Protein AF-A0A2N3GXB0-F1 (afdb_monomer_lite)

Structure (mmCIF, N/CA/C/O backbone):
data_AF-A0A2N3GXB0-F1
#
_entry.id   AF-A0A2N3GXB0-F1
#
loop_
_atom_site.group_PDB
_atom_site.id
_atom_site.type_symbol
_atom_site.label_atom_id
_atom_site.label_alt_id
_atom_site.label_comp_id
_atom_site.label_asym_id
_atom_site.label_entity_id
_atom_site.label_seq_id
_atom_site.pdbx_PDB_ins_code
_atom_site.Cartn_x
_atom_site.Cartn_y
_atom_site.Cartn_z
_atom_site.occupancy
_atom_site.B_iso_or_equiv
_atom_site.auth_seq_id
_atom_site.auth_comp_id
_atom_site.auth_asym_id
_atom_site.auth_atom_id
_atom_site.pdbx_PDB_model_num
ATOM 1 N N . MET A 1 1 ? -29.985 -4.006 12.758 1.00 35.41 1 MET A N 1
ATOM 2 C CA . MET A 1 1 ? -28.846 -4.613 12.040 1.00 35.41 1 MET A CA 1
ATOM 3 C C . MET A 1 1 ? -27.959 -3.474 11.574 1.00 35.41 1 MET A C 1
ATOM 5 O O . MET A 1 1 ? -28.320 -2.784 10.634 1.00 35.41 1 MET A O 1
ATOM 9 N N . THR A 1 2 ? -26.891 -3.198 12.318 1.00 37.81 2 THR A N 1
ATOM 10 C CA . THR A 1 2 ? -25.927 -2.120 12.062 1.00 37.81 2 THR A CA 1
ATOM 11 C C . THR A 1 2 ? -24.949 -2.574 10.985 1.00 37.81 2 THR A C 1
ATOM 13 O O . THR A 1 2 ? -23.961 -3.246 11.264 1.00 37.81 2 THR A O 1
ATOM 16 N N . VAL A 1 3 ? -25.275 -2.261 9.737 1.00 47.03 3 VAL A N 1
ATOM 17 C CA . VAL A 1 3 ? -24.304 -2.241 8.642 1.00 47.03 3 VAL A CA 1
ATOM 18 C C . VAL A 1 3 ? -23.806 -0.794 8.572 1.00 47.03 3 VAL A C 1
ATOM 20 O O . VAL A 1 3 ? -24.642 0.105 8.593 1.00 47.03 3 VAL A O 1
ATOM 23 N N . SER A 1 4 ? -22.486 -0.587 8.509 1.00 44.19 4 SER A N 1
ATOM 24 C CA . SER A 1 4 ? -21.824 0.685 8.132 1.00 44.19 4 SER A CA 1
ATOM 25 C C . SER A 1 4 ? -21.255 1.633 9.206 1.00 44.19 4 SER A C 1
ATOM 27 O O . SER A 1 4 ? -21.230 2.831 8.958 1.00 44.19 4 SER A O 1
ATOM 29 N N . ASP A 1 5 ? -20.690 1.146 10.318 1.00 48.28 5 ASP A N 1
ATOM 30 C CA . ASP A 1 5 ? -19.794 1.989 11.157 1.00 48.28 5 ASP A CA 1
ATOM 31 C C . ASP A 1 5 ? -18.310 1.552 11.148 1.00 48.28 5 ASP A C 1
ATOM 33 O O . ASP A 1 5 ? -17.433 2.333 11.492 1.00 48.28 5 ASP A O 1
ATOM 37 N N . GLN A 1 6 ? -17.987 0.334 10.689 1.00 52.84 6 GLN A N 1
ATOM 38 C CA . GLN A 1 6 ? -16.614 -0.223 10.733 1.00 52.84 6 GLN A CA 1
ATOM 39 C C . GLN A 1 6 ? -15.791 -0.029 9.444 1.00 52.84 6 GLN A C 1
ATOM 41 O O . GLN A 1 6 ? -14.651 -0.476 9.335 1.00 52.84 6 GLN A O 1
ATOM 46 N N . VAL A 1 7 ? -16.372 0.612 8.430 1.00 59.59 7 VAL A N 1
ATOM 47 C CA . VAL A 1 7 ? -15.774 0.752 7.094 1.00 59.59 7 VAL A CA 1
ATOM 48 C C . VAL A 1 7 ? -14.830 1.969 6.920 1.00 59.59 7 VAL A C 1
ATOM 50 O O . VAL A 1 7 ? -13.831 1.807 6.212 1.00 59.59 7 VAL A O 1
ATOM 53 N N . PRO A 1 8 ? -15.023 3.144 7.568 1.00 72.88 8 PRO A N 1
ATOM 54 C CA . PRO A 1 8 ? -14.330 4.368 7.146 1.00 72.88 8 PRO A CA 1
ATOM 55 C C . PRO A 1 8 ? -12.812 4.311 7.366 1.00 72.88 8 PRO A C 1
ATOM 57 O O . PRO A 1 8 ? -12.042 4.678 6.484 1.00 72.88 8 PRO A O 1
ATOM 60 N N . LEU A 1 9 ? -12.352 3.750 8.489 1.00 81.19 9 LEU A N 1
ATOM 61 C CA . LEU A 1 9 ? -10.919 3.651 8.780 1.00 81.19 9 LEU A CA 1
ATOM 62 C C . LEU A 1 9 ? -10.187 2.722 7.798 1.00 81.19 9 LEU A C 1
ATOM 64 O O . LEU A 1 9 ? -9.070 3.009 7.363 1.00 81.19 9 LEU A O 1
ATOM 68 N N . CYS A 1 10 ? -10.804 1.593 7.434 1.00 83.12 10 CYS A N 1
ATOM 69 C CA . CYS A 1 10 ? -10.212 0.687 6.456 1.00 83.12 10 CYS A CA 1
ATOM 70 C C . CYS A 1 10 ? -10.197 1.317 5.058 1.00 83.12 10 CYS A C 1
ATOM 72 O O . CYS A 1 10 ? -9.225 1.125 4.325 1.00 83.12 10 CYS A O 1
ATOM 74 N N . GLU A 1 11 ? -11.243 2.054 4.685 1.00 85.50 11 GLU A N 1
ATOM 75 C CA . GLU A 1 11 ? -11.291 2.809 3.429 1.00 85.50 11 GLU A CA 1
ATOM 76 C C . GLU A 1 11 ? -10.199 3.876 3.370 1.00 85.50 11 GLU A C 1
ATOM 78 O O . GLU A 1 11 ? -9.510 3.973 2.356 1.00 85.50 11 GLU A O 1
ATOM 83 N N . ASP A 1 12 ? -9.959 4.597 4.465 1.00 88.50 12 ASP A N 1
ATOM 84 C CA . ASP A 1 12 ? -8.895 5.596 4.550 1.00 88.50 12 ASP A CA 1
ATOM 85 C C . ASP A 1 12 ? -7.506 4.967 4.369 1.00 88.50 12 ASP A C 1
ATOM 87 O O . ASP A 1 12 ? -6.695 5.447 3.567 1.00 88.50 12 ASP A O 1
ATOM 91 N N . VAL A 1 13 ? -7.236 3.850 5.059 1.00 88.12 13 VAL A N 1
ATOM 92 C CA . VAL A 1 13 ? -5.977 3.097 4.914 1.00 88.12 13 VAL A CA 1
ATOM 93 C C . VAL A 1 13 ? -5.803 2.609 3.475 1.00 88.12 13 VAL A C 1
ATOM 95 O O . VAL A 1 13 ? -4.738 2.797 2.882 1.00 88.12 13 VAL A O 1
ATOM 98 N N . VAL A 1 14 ? -6.846 2.016 2.889 1.00 88.25 14 VAL A N 1
ATOM 99 C CA . VAL A 1 14 ? -6.834 1.540 1.498 1.00 88.25 14 VAL A CA 1
ATOM 100 C C . VAL A 1 14 ? -6.633 2.697 0.521 1.00 88.25 14 VAL A C 1
ATOM 102 O O . VAL A 1 14 ? -5.872 2.557 -0.433 1.00 88.25 14 VAL A O 1
ATOM 105 N N . GLY A 1 15 ? -7.252 3.852 0.762 1.00 89.25 15 GLY A N 1
ATOM 106 C CA . GLY A 1 15 ? -7.114 5.043 -0.069 1.00 89.25 15 GLY A CA 1
ATOM 107 C C . GLY A 1 15 ? -5.694 5.609 -0.053 1.00 89.25 15 GLY A C 1
ATOM 108 O O . GLY A 1 15 ? -5.152 5.956 -1.104 1.00 89.25 15 GLY A O 1
ATOM 109 N N . VAL A 1 16 ? -5.047 5.663 1.117 1.00 89.94 16 VAL A N 1
ATOM 110 C CA . VAL A 1 16 ? -3.623 6.037 1.215 1.00 89.94 16 VAL A CA 1
ATOM 111 C C . VAL A 1 16 ? -2.751 5.016 0.487 1.00 89.94 16 VAL A C 1
ATOM 113 O O . VAL A 1 16 ? -1.863 5.397 -0.274 1.00 89.94 16 VAL A O 1
ATOM 116 N N . LEU A 1 17 ? -3.026 3.729 0.674 1.00 89.12 17 LEU A N 1
ATOM 117 C CA . LEU A 1 17 ? -2.274 2.652 0.045 1.00 89.12 17 LEU A CA 1
ATOM 118 C C . LEU A 1 17 ? -2.402 2.650 -1.483 1.00 89.12 17 LEU A C 1
ATOM 120 O O . LEU A 1 17 ? -1.403 2.453 -2.168 1.00 89.12 17 LEU A O 1
ATOM 124 N N . HIS A 1 18 ? -3.583 2.966 -2.021 1.00 88.31 18 HIS A N 1
ATOM 125 C CA . HIS A 1 18 ? -3.795 3.124 -3.461 1.00 88.31 18 HIS A CA 1
ATOM 126 C C . HIS A 1 18 ? -2.876 4.204 -4.029 1.00 88.31 18 HIS A C 1
ATOM 128 O O . HIS A 1 18 ? -2.165 3.962 -4.998 1.00 88.31 18 HIS A O 1
ATOM 134 N N . ARG A 1 19 ? -2.798 5.363 -3.361 1.00 88.69 19 ARG A N 1
ATOM 135 C CA . ARG A 1 19 ? -1.901 6.455 -3.769 1.00 88.69 19 ARG A CA 1
ATOM 136 C C . ARG A 1 19 ? -0.428 6.042 -3.741 1.00 88.69 19 ARG A C 1
ATOM 138 O O . ARG A 1 19 ? 0.317 6.392 -4.653 1.00 88.69 19 ARG A O 1
ATOM 145 N N . LEU A 1 20 ? 0.000 5.294 -2.720 1.00 88.12 20 LEU A N 1
ATOM 146 C CA . LEU A 1 20 ? 1.371 4.767 -2.647 1.00 88.12 20 LEU A CA 1
ATOM 147 C C . LEU A 1 20 ? 1.661 3.810 -3.815 1.00 88.12 20 LEU A C 1
ATOM 149 O O . LEU A 1 20 ? 2.706 3.918 -4.459 1.00 88.12 20 LEU A O 1
ATOM 153 N N . CYS A 1 21 ? 0.722 2.914 -4.118 1.00 87.31 21 CYS A N 1
ATOM 154 C CA . CYS A 1 21 ? 0.821 1.977 -5.232 1.00 87.31 21 CYS A CA 1
ATOM 155 C C . CYS A 1 21 ? 0.833 2.681 -6.595 1.00 87.31 21 CYS A C 1
ATOM 157 O O . CYS A 1 21 ? 1.653 2.328 -7.441 1.00 87.31 21 CYS A O 1
ATOM 159 N N . ASP A 1 22 ? 0.001 3.701 -6.806 1.00 86.81 22 ASP A N 1
ATOM 160 C CA . ASP A 1 22 ? -0.032 4.467 -8.057 1.00 86.81 22 ASP A CA 1
ATOM 161 C C . ASP A 1 22 ? 1.306 5.161 -8.324 1.00 86.81 22 ASP A C 1
ATOM 163 O O . ASP A 1 22 ? 1.836 5.106 -9.433 1.00 86.81 22 ASP A O 1
ATOM 167 N N . VAL A 1 23 ? 1.908 5.763 -7.296 1.00 87.19 23 VAL A N 1
ATOM 168 C CA . VAL A 1 23 ? 3.235 6.383 -7.416 1.00 87.19 23 VAL A CA 1
ATOM 169 C C . VAL A 1 23 ? 4.307 5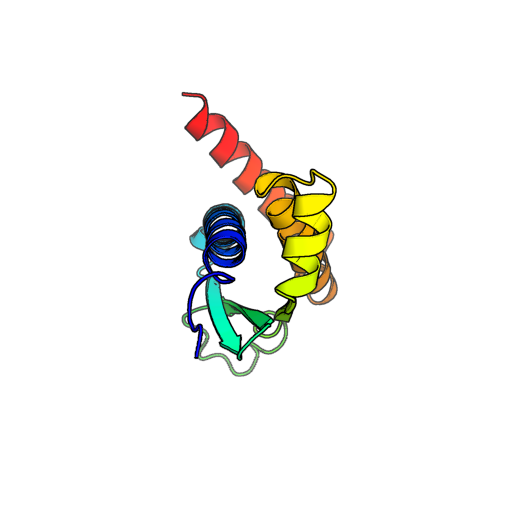.336 -7.727 1.00 87.19 23 VAL A C 1
ATOM 171 O O . VAL A 1 23 ? 5.154 5.534 -8.601 1.00 87.19 23 VAL A O 1
ATOM 174 N N . ALA A 1 24 ? 4.292 4.216 -7.006 1.00 85.62 24 ALA A N 1
ATOM 175 C CA . ALA A 1 24 ? 5.321 3.192 -7.123 1.00 85.62 24 ALA A CA 1
ATOM 176 C C . ALA A 1 24 ? 5.240 2.399 -8.435 1.00 85.62 24 ALA A C 1
ATOM 178 O O . ALA A 1 24 ? 6.280 2.029 -9.000 1.00 85.62 24 ALA A O 1
ATOM 179 N N . PHE A 1 25 ? 4.024 2.138 -8.918 1.00 82.50 25 PHE A N 1
ATOM 180 C CA . PHE A 1 25 ? 3.769 1.162 -9.974 1.00 82.50 25 PHE A CA 1
ATOM 181 C C . PHE A 1 25 ? 2.943 1.683 -11.157 1.00 82.50 25 PHE A C 1
ATOM 183 O O . PHE A 1 25 ? 2.957 1.037 -12.207 1.00 82.50 25 PHE A O 1
ATOM 190 N N . GLY A 1 26 ? 2.300 2.850 -11.056 1.00 76.81 26 GLY A N 1
ATOM 191 C CA . GLY A 1 26 ? 1.510 3.452 -12.138 1.00 76.81 26 GLY A CA 1
ATOM 192 C C . GLY A 1 26 ? 2.264 3.570 -13.471 1.00 76.81 26 GLY A C 1
ATOM 193 O O . GLY A 1 26 ? 1.752 3.099 -14.487 1.00 76.81 26 GLY A O 1
ATOM 194 N N . PRO A 1 27 ? 3.527 4.053 -13.505 1.00 77.31 27 PRO A N 1
ATOM 195 C CA . PRO A 1 27 ? 4.324 4.096 -14.739 1.00 77.31 27 PRO A CA 1
ATOM 196 C C . PRO A 1 27 ? 4.628 2.723 -15.358 1.00 77.31 27 PRO A C 1
ATOM 198 O O . PRO A 1 27 ? 5.085 2.643 -16.491 1.00 77.31 27 PRO A O 1
ATOM 201 N N . SER A 1 28 ? 4.448 1.640 -14.599 1.00 70.44 28 SER A N 1
ATOM 202 C CA . SER A 1 28 ? 4.700 0.258 -15.025 1.00 70.44 28 SER A CA 1
ATOM 203 C C . SER A 1 28 ? 3.414 -0.479 -15.441 1.00 70.44 28 SER A C 1
ATOM 205 O O . SER A 1 28 ? 3.470 -1.667 -15.757 1.00 70.44 28 SER A O 1
ATOM 207 N N . GLY A 1 29 ? 2.264 0.211 -15.455 1.00 71.25 29 GLY A N 1
ATOM 208 C CA . GLY A 1 29 ? 0.973 -0.348 -15.873 1.00 71.25 29 GLY A CA 1
ATOM 209 C C . GLY A 1 29 ? 0.324 -1.277 -14.845 1.00 71.25 29 GLY A C 1
ATOM 210 O O . GLY A 1 29 ? -0.576 -2.045 -15.186 1.00 71.25 29 GLY A O 1
ATOM 211 N N . PHE A 1 30 ? 0.786 -1.239 -13.595 1.00 75.88 30 PHE A N 1
ATOM 212 C CA . PHE A 1 30 ? 0.144 -1.962 -12.505 1.00 75.88 30 PHE A CA 1
ATOM 213 C C . PHE A 1 30 ? -1.006 -1.153 -11.921 1.00 75.88 30 PHE A C 1
ATOM 215 O O . PHE A 1 30 ? -0.933 0.067 -11.790 1.00 75.88 30 PHE A O 1
ATOM 222 N N . THR A 1 31 ? -2.039 -1.868 -11.509 1.00 76.06 31 THR A N 1
ATOM 223 C CA . THR A 1 31 ? -3.224 -1.343 -10.852 1.00 76.06 31 THR A CA 1
ATOM 224 C C . THR A 1 31 ? -3.473 -2.136 -9.579 1.00 76.06 31 THR A C 1
ATOM 226 O O . THR A 1 31 ? -3.330 -3.362 -9.546 1.00 76.06 31 THR A O 1
ATOM 229 N N . MET A 1 32 ? -3.845 -1.422 -8.520 1.00 83.19 32 MET A N 1
ATOM 230 C CA . MET A 1 32 ? -4.301 -2.025 -7.278 1.00 83.19 32 MET A CA 1
ATOM 231 C C . MET A 1 32 ? -5.806 -2.290 -7.366 1.00 83.19 32 MET A C 1
ATOM 233 O O . MET A 1 32 ? -6.586 -1.404 -7.694 1.00 83.19 32 MET A O 1
ATOM 237 N N . LEU A 1 33 ? -6.214 -3.515 -7.064 1.00 80.12 33 LEU A N 1
ATOM 238 C CA . LEU A 1 33 ? -7.603 -3.942 -6.965 1.00 80.12 33 LEU A CA 1
ATOM 239 C C . LEU A 1 33 ? -7.905 -4.269 -5.507 1.00 80.12 33 LEU A C 1
ATOM 241 O O . LEU A 1 33 ? -7.132 -4.968 -4.853 1.00 80.12 33 LEU A O 1
ATOM 245 N N . THR A 1 34 ? -9.039 -3.805 -5.001 1.00 82.69 34 THR A N 1
ATOM 246 C CA . THR A 1 34 ? -9.516 -4.109 -3.651 1.00 82.69 34 THR A CA 1
ATOM 247 C C . THR A 1 34 ? -10.833 -4.866 -3.705 1.00 82.69 34 THR A C 1
ATOM 249 O O . THR A 1 34 ? -11.754 -4.509 -4.432 1.00 82.69 34 THR A O 1
ATOM 252 N N . VAL A 1 35 ? -10.916 -5.937 -2.921 1.00 79.94 35 VAL A N 1
ATOM 253 C CA . VAL A 1 35 ? -12.104 -6.777 -2.768 1.00 79.94 35 VAL A CA 1
ATOM 254 C C . VAL A 1 35 ? -12.478 -6.785 -1.292 1.00 79.94 35 VAL A C 1
ATOM 256 O O . VAL A 1 35 ? -11.690 -7.217 -0.448 1.00 79.94 35 VAL A O 1
ATOM 259 N N . ILE A 1 36 ? -13.673 -6.292 -0.978 1.00 80.19 36 ILE A N 1
ATOM 260 C CA . ILE A 1 36 ? -14.210 -6.284 0.385 1.00 80.19 36 ILE A CA 1
ATOM 261 C C . ILE A 1 36 ? -14.975 -7.594 0.601 1.00 80.19 36 ILE A C 1
ATOM 263 O O . ILE A 1 36 ? -15.962 -7.872 -0.075 1.00 80.19 36 ILE A O 1
ATOM 267 N N . GLU A 1 37 ? -14.507 -8.406 1.544 1.00 79.81 37 GLU A N 1
ATOM 268 C CA . GLU A 1 37 ? -15.052 -9.720 1.892 1.00 79.81 37 GLU A CA 1
ATOM 269 C C . GLU A 1 37 ? -15.507 -9.713 3.360 1.00 79.81 37 GLU A C 1
ATOM 271 O O . GLU A 1 37 ? -14.844 -10.250 4.252 1.00 79.81 37 GLU A O 1
ATOM 276 N N . GLY A 1 38 ? -16.638 -9.059 3.637 1.00 81.62 38 GLY A N 1
ATOM 277 C CA . GLY A 1 38 ? -17.131 -8.891 5.006 1.00 81.62 38 GLY A CA 1
ATOM 278 C C . GLY A 1 38 ? -16.151 -8.075 5.856 1.00 81.62 38 GLY A C 1
ATOM 279 O O . GLY A 1 38 ? -15.871 -6.929 5.530 1.00 81.62 38 GLY A O 1
ATOM 280 N N . ALA A 1 39 ? -15.606 -8.675 6.920 1.00 81.44 39 ALA A N 1
ATOM 281 C CA . ALA A 1 39 ? -14.691 -8.026 7.875 1.00 81.44 39 ALA A CA 1
ATOM 282 C C . ALA A 1 39 ? -13.211 -7.989 7.424 1.00 81.44 39 ALA A C 1
ATOM 284 O O . ALA A 1 39 ? -12.285 -7.886 8.242 1.00 81.44 39 ALA A O 1
ATOM 285 N N . ARG A 1 40 ? -12.960 -8.202 6.129 1.00 82.94 40 ARG A N 1
ATOM 286 C CA . ARG A 1 40 ? -11.618 -8.277 5.548 1.00 82.94 40 ARG A CA 1
ATOM 287 C C . ARG A 1 40 ? -11.603 -7.559 4.210 1.00 82.94 40 ARG A C 1
ATOM 289 O O . ARG A 1 40 ? -12.510 -7.740 3.405 1.00 82.94 40 ARG A O 1
ATOM 296 N N . THR A 1 41 ? -10.535 -6.823 3.937 1.00 83.56 41 THR A N 1
ATOM 297 C CA . THR A 1 41 ? -10.264 -6.273 2.608 1.00 83.56 41 THR A CA 1
ATOM 298 C C . THR A 1 41 ? -9.062 -6.993 2.024 1.00 83.56 41 THR A C 1
ATOM 300 O O . THR A 1 41 ? -7.956 -6.908 2.559 1.00 83.56 41 THR A O 1
ATOM 303 N N . ARG A 1 42 ? -9.271 -7.724 0.931 1.00 82.94 42 ARG A N 1
ATOM 304 C CA . ARG A 1 42 ? -8.190 -8.302 0.138 1.00 82.94 42 ARG A CA 1
ATOM 305 C C . ARG A 1 42 ? -7.749 -7.282 -0.895 1.00 82.94 42 ARG A C 1
ATOM 307 O O . ARG A 1 42 ? -8.579 -6.695 -1.581 1.00 82.94 42 ARG A O 1
ATOM 314 N N . VAL A 1 43 ? -6.448 -7.108 -1.036 1.00 81.25 43 VAL A N 1
ATOM 315 C CA . VAL A 1 43 ? -5.871 -6.219 -2.034 1.00 81.25 43 VAL A CA 1
ATOM 316 C C . VAL A 1 43 ? -4.953 -7.018 -2.937 1.00 81.25 43 VAL A C 1
ATOM 318 O O . VAL A 1 43 ? -4.158 -7.829 -2.462 1.00 81.25 43 VAL A O 1
ATOM 321 N N . VAL A 1 44 ? -5.092 -6.794 -4.237 1.00 79.62 44 VAL A N 1
ATOM 322 C CA . VAL A 1 44 ? -4.374 -7.487 -5.300 1.00 79.62 44 VAL A CA 1
ATOM 323 C C . VAL A 1 44 ? -3.703 -6.444 -6.174 1.00 79.62 44 VAL A C 1
ATOM 325 O O . VAL A 1 44 ? -4.348 -5.496 -6.610 1.00 79.62 44 VAL A O 1
ATOM 328 N N . VAL A 1 45 ? -2.419 -6.618 -6.464 1.00 76.19 45 VAL A N 1
ATOM 329 C CA . VAL A 1 45 ? -1.741 -5.816 -7.489 1.00 76.19 45 VAL A CA 1
ATOM 330 C C . VAL A 1 45 ? -1.700 -6.620 -8.781 1.00 76.19 45 VAL A C 1
ATOM 332 O O . VAL A 1 45 ? -1.239 -7.760 -8.795 1.00 76.19 45 VAL A O 1
ATOM 335 N N . SER A 1 46 ? -2.212 -6.034 -9.860 1.00 73.38 46 SER A N 1
ATOM 336 C CA . SER A 1 46 ? -2.302 -6.668 -11.176 1.00 73.38 46 SER A CA 1
ATOM 337 C C . SER A 1 46 ? -1.722 -5.759 -12.249 1.00 73.38 46 SER A C 1
ATOM 339 O O . SER A 1 46 ? -1.880 -4.545 -12.178 1.00 73.38 46 SER A O 1
ATOM 341 N N . GLN A 1 47 ? -1.058 -6.327 -13.253 1.00 70.62 47 GLN A N 1
ATOM 342 C CA . GLN A 1 47 ? -0.598 -5.579 -14.420 1.00 70.62 47 GLN A CA 1
ATOM 343 C C . GLN A 1 47 ? -1.673 -5.609 -15.507 1.00 70.62 47 GLN A C 1
ATOM 345 O O . GLN A 1 47 ? -2.083 -6.683 -15.951 1.00 70.62 47 GLN A O 1
ATOM 350 N N . CYS A 1 48 ? -2.127 -4.442 -15.959 1.00 57.97 48 CYS A N 1
ATOM 351 C CA . CYS A 1 48 ? -3.101 -4.367 -17.039 1.00 57.97 48 CYS A CA 1
ATOM 352 C C . CYS A 1 48 ? -2.383 -4.558 -18.390 1.00 57.97 48 CYS A C 1
ATOM 354 O O . CYS A 1 48 ? -1.448 -3.822 -18.699 1.00 57.97 48 CYS A O 1
ATOM 356 N N . GLY A 1 49 ? -2.805 -5.541 -19.195 1.00 50.75 49 GLY A N 1
ATOM 357 C CA . GLY A 1 49 ? -2.363 -5.680 -20.593 1.00 50.75 49 GLY A CA 1
ATOM 358 C C . GLY A 1 49 ? -1.346 -6.782 -20.923 1.00 50.75 49 GLY A C 1
ATOM 359 O O . GLY A 1 49 ? -0.849 -6.800 -22.046 1.00 50.75 49 GLY A O 1
ATOM 360 N N . SER A 1 50 ? -1.050 -7.729 -20.026 1.0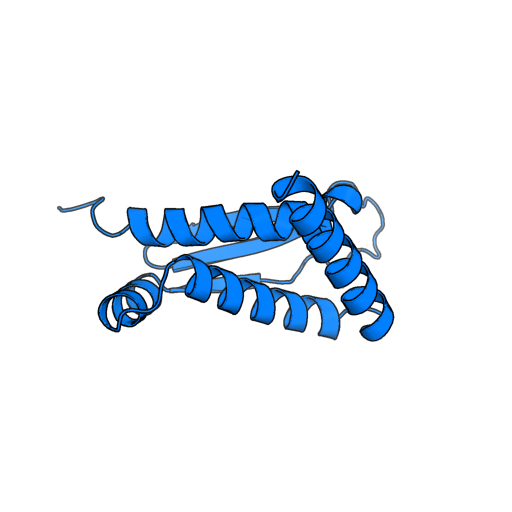0 43.47 50 SER A N 1
ATOM 361 C CA . SER A 1 50 ? -0.232 -8.890 -20.408 1.00 43.47 50 SER A CA 1
ATOM 362 C C . SER A 1 50 ? -1.098 -10.015 -20.983 1.00 43.47 50 SER A C 1
ATOM 364 O O . SER A 1 50 ? -1.668 -10.819 -20.252 1.00 43.47 50 SER A O 1
ATOM 366 N N . THR A 1 51 ? -1.182 -10.091 -22.312 1.00 46.00 51 THR A N 1
ATOM 367 C CA . THR A 1 51 ? -1.630 -11.296 -23.038 1.00 46.00 51 THR A CA 1
ATOM 368 C C . THR A 1 51 ? -0.525 -12.355 -23.146 1.00 46.00 51 THR A C 1
ATOM 370 O O . THR A 1 51 ? -0.671 -13.325 -23.887 1.00 46.00 51 THR A O 1
ATOM 373 N N . ALA A 1 52 ? 0.596 -12.192 -22.438 1.00 41.84 52 ALA A N 1
ATOM 374 C CA . ALA A 1 52 ? 1.666 -13.175 -22.432 1.00 41.84 52 ALA A CA 1
ATOM 375 C C . ALA A 1 52 ? 1.370 -14.258 -21.386 1.00 41.84 52 ALA A C 1
ATOM 377 O O . ALA A 1 52 ? 1.238 -13.973 -20.195 1.00 41.84 52 ALA A O 1
ATOM 378 N N . MET A 1 53 ? 1.334 -15.516 -21.830 1.00 40.56 53 MET A N 1
ATOM 379 C CA . MET A 1 53 ? 1.231 -16.721 -20.991 1.00 40.56 53 MET A CA 1
ATOM 380 C C . MET A 1 53 ? 2.342 -16.85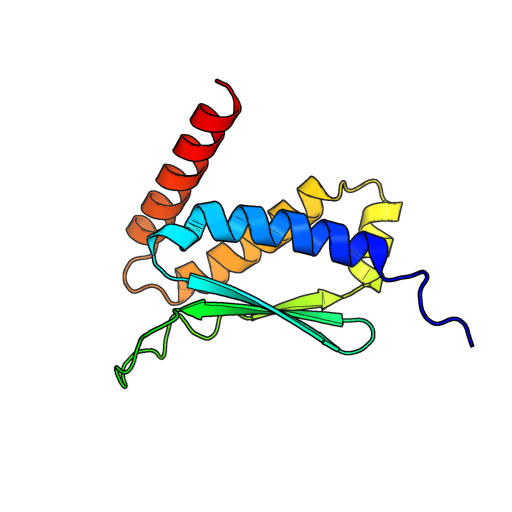9 -19.918 1.00 40.56 53 MET A C 1
ATOM 382 O O . MET A 1 53 ? 2.289 -17.797 -19.131 1.00 40.56 53 MET A O 1
ATOM 386 N N . ASP A 1 54 ? 3.280 -15.909 -19.813 1.00 38.88 54 ASP A N 1
ATOM 387 C CA . ASP A 1 54 ? 4.348 -15.837 -18.800 1.00 38.88 54 ASP A CA 1
ATOM 388 C C . ASP A 1 54 ? 4.087 -14.822 -17.661 1.00 38.88 54 ASP A C 1
ATOM 390 O O . ASP A 1 54 ? 4.948 -14.582 -16.815 1.00 38.88 54 ASP A O 1
ATOM 394 N N . ALA A 1 55 ? 2.888 -14.234 -17.570 1.00 42.28 55 ALA A N 1
ATOM 395 C CA . ALA A 1 55 ? 2.513 -13.252 -16.539 1.00 42.28 55 ALA A CA 1
ATOM 396 C C . ALA A 1 55 ? 2.278 -13.844 -15.125 1.00 42.28 55 ALA A C 1
ATOM 398 O O . ALA A 1 55 ? 1.391 -13.397 -14.398 1.00 42.28 55 ALA A O 1
ATOM 399 N N . SER A 1 56 ? 3.000 -14.885 -14.708 1.00 43.72 56 SER A N 1
ATOM 400 C CA . SER A 1 56 ? 2.630 -15.660 -13.511 1.00 43.72 56 SER A CA 1
ATOM 401 C C . SER A 1 56 ? 3.239 -15.157 -12.193 1.00 43.72 56 SER A C 1
ATOM 403 O O . SER A 1 56 ? 2.695 -15.465 -11.131 1.00 43.72 56 SER A O 1
ATOM 405 N N . ALA A 1 57 ? 4.309 -14.354 -12.230 1.00 50.62 57 ALA A N 1
ATOM 406 C CA . ALA A 1 57 ? 5.018 -13.935 -11.014 1.00 50.62 57 ALA A CA 1
ATOM 407 C C . ALA A 1 57 ? 4.439 -12.669 -10.356 1.00 50.62 57 ALA A C 1
ATOM 409 O O . ALA A 1 57 ? 4.252 -12.632 -9.144 1.00 50.62 57 ALA A O 1
ATOM 410 N N . PHE A 1 58 ? 4.107 -11.639 -11.139 1.00 50.03 58 PHE A N 1
ATOM 411 C CA . PHE A 1 58 ? 3.705 -10.332 -10.600 1.00 50.03 58 PHE A CA 1
ATOM 412 C C . PHE A 1 58 ? 2.200 -10.193 -10.311 1.00 50.03 58 PHE A C 1
ATOM 414 O O . PHE A 1 58 ? 1.792 -9.295 -9.581 1.00 50.03 58 PHE A O 1
ATOM 421 N N . THR A 1 59 ? 1.377 -11.108 -10.821 1.00 54.41 59 THR A N 1
ATOM 422 C CA . THR A 1 59 ? -0.100 -11.038 -10.793 1.00 54.41 59 THR A CA 1
ATOM 423 C C . THR A 1 59 ? -0.711 -11.618 -9.507 1.00 54.41 59 THR A C 1
ATOM 425 O O . THR A 1 59 ? -1.884 -11.982 -9.479 1.00 54.41 59 THR A O 1
ATOM 428 N N . ARG A 1 60 ? 0.086 -11.809 -8.444 1.00 58.81 60 ARG A N 1
ATOM 429 C CA . ARG A 1 60 ? -0.330 -12.595 -7.265 1.00 58.81 60 ARG A CA 1
ATOM 430 C C . ARG A 1 60 ? -0.003 -11.990 -5.909 1.00 58.81 60 ARG A C 1
ATOM 432 O O . ARG A 1 60 ? -0.347 -12.616 -4.906 1.00 58.81 60 ARG A O 1
ATOM 439 N N . ALA A 1 61 ? 0.608 -10.807 -5.840 1.00 67.56 61 ALA A N 1
ATOM 440 C CA . ALA A 1 61 ? 0.802 -10.167 -4.544 1.00 67.56 61 ALA A CA 1
ATOM 441 C C . ALA A 1 61 ? -0.569 -9.826 -3.960 1.00 67.56 61 ALA A C 1
ATOM 443 O O . ALA A 1 61 ? -1.303 -8.985 -4.483 1.00 67.56 61 ALA A O 1
ATOM 444 N N . THR A 1 62 ? -0.916 -10.573 -2.920 1.00 73.75 62 THR A N 1
ATOM 445 C CA . THR A 1 62 ? -2.217 -10.540 -2.278 1.00 73.75 62 THR A CA 1
ATOM 446 C C . THR A 1 62 ? -1.966 -10.301 -0.809 1.00 73.75 62 THR A C 1
ATOM 448 O O . THR A 1 62 ? -1.334 -11.118 -0.143 1.00 73.75 62 THR A O 1
ATOM 451 N N . PHE A 1 63 ? -2.493 -9.206 -0.281 1.00 79.69 63 PHE A N 1
ATOM 452 C CA . PHE A 1 63 ? -2.488 -8.980 1.156 1.00 79.69 63 PHE A CA 1
ATOM 453 C C . PHE A 1 63 ? -3.909 -8.791 1.664 1.00 79.69 63 PHE A C 1
ATOM 455 O O . PHE A 1 63 ? -4.810 -8.365 0.940 1.00 79.69 63 PHE A O 1
ATOM 462 N N . VAL A 1 64 ? -4.116 -9.177 2.919 1.00 83.81 64 VAL A N 1
ATOM 463 C CA . VAL A 1 64 ? -5.422 -9.133 3.570 1.00 83.81 64 VAL A CA 1
ATOM 464 C C . VAL A 1 64 ? -5.336 -8.192 4.755 1.00 83.81 64 VAL A C 1
ATOM 466 O O . VAL A 1 64 ? -4.598 -8.434 5.708 1.00 83.81 64 VAL A O 1
ATOM 469 N N . LEU A 1 65 ? -6.134 -7.138 4.700 1.00 84.12 65 LEU A N 1
ATOM 470 C CA . LEU A 1 65 ? -6.383 -6.236 5.807 1.00 84.12 65 LEU A CA 1
ATOM 471 C C . LEU A 1 65 ? -7.563 -6.776 6.611 1.00 84.12 65 LEU A C 1
ATOM 473 O O . LEU A 1 65 ? -8.680 -6.862 6.105 1.00 84.12 65 LEU A O 1
ATOM 477 N N . GLN A 1 66 ? -7.319 -7.168 7.858 1.00 88.62 66 GLN A N 1
ATOM 478 C CA . GLN A 1 66 ? -8.392 -7.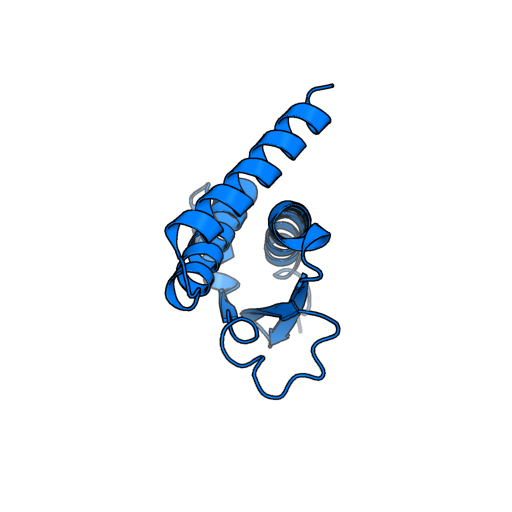520 8.787 1.00 88.62 66 GLN A CA 1
ATOM 479 C C . GLN A 1 66 ? -8.883 -6.244 9.469 1.00 88.62 66 GLN A C 1
ATOM 481 O O . GLN A 1 66 ? -8.079 -5.566 10.110 1.00 88.62 66 GLN A O 1
ATOM 486 N N . HIS A 1 67 ? -10.176 -5.929 9.358 1.00 86.94 67 HIS A N 1
ATOM 487 C CA . HIS A 1 67 ? -10.728 -4.671 9.885 1.00 86.94 67 HIS A CA 1
ATOM 488 C C . HIS A 1 67 ? -10.509 -4.550 11.394 1.00 86.94 67 HIS A C 1
ATOM 490 O O . HIS A 1 67 ? -9.932 -3.568 11.842 1.00 86.94 67 HIS A O 1
ATOM 496 N N . ALA A 1 68 ? -10.782 -5.619 12.148 1.00 87.19 68 ALA A N 1
ATOM 497 C CA . ALA A 1 68 ? -10.546 -5.661 13.594 1.00 87.19 68 ALA A CA 1
ATOM 498 C C . ALA A 1 68 ? -9.076 -5.411 13.991 1.00 87.19 68 ALA A C 1
ATOM 500 O O . ALA A 1 68 ? -8.799 -4.854 15.049 1.00 87.19 68 ALA A O 1
ATOM 501 N N . LYS A 1 69 ? -8.109 -5.810 13.148 1.00 87.88 69 LYS A N 1
ATOM 502 C CA . LYS A 1 69 ? -6.682 -5.549 13.402 1.00 87.88 69 LYS A CA 1
ATOM 503 C C . LYS A 1 69 ? -6.334 -4.081 13.153 1.00 87.88 69 LYS A C 1
ATOM 505 O O . LYS A 1 69 ? -5.530 -3.523 13.890 1.00 87.88 69 LYS A O 1
ATOM 510 N N . ILE A 1 70 ? -6.912 -3.477 12.113 1.00 87.94 70 ILE A N 1
ATOM 511 C CA . ILE A 1 70 ? -6.748 -2.049 11.811 1.00 87.94 70 ILE A CA 1
ATOM 512 C C . ILE A 1 70 ? -7.339 -1.209 12.946 1.00 87.94 70 ILE A C 1
ATOM 514 O O . ILE A 1 70 ? -6.655 -0.319 13.440 1.00 87.94 70 ILE A O 1
ATOM 518 N N . GLU A 1 71 ? -8.554 -1.535 13.392 1.00 87.38 71 GLU A N 1
ATOM 519 C CA . GLU A 1 71 ? -9.212 -0.874 14.525 1.00 87.38 71 GLU A CA 1
ATOM 520 C C . GLU A 1 71 ? -8.354 -0.975 15.790 1.00 87.38 71 GLU A C 1
ATOM 522 O O . GLU A 1 71 ? -7.970 0.047 16.347 1.00 87.38 71 GLU A O 1
ATOM 527 N N . ALA A 1 72 ? -7.922 -2.184 16.168 1.00 89.88 72 ALA A N 1
ATOM 528 C CA . ALA A 1 72 ? -7.093 -2.375 17.357 1.00 89.88 72 ALA A CA 1
ATOM 529 C C . ALA A 1 72 ? -5.768 -1.591 17.307 1.00 89.88 72 ALA A C 1
ATOM 531 O O . ALA A 1 72 ? -5.315 -1.076 18.325 1.00 89.88 72 ALA A O 1
ATOM 532 N N . LEU A 1 73 ? -5.121 -1.492 16.140 1.00 89.88 73 LEU A N 1
ATOM 533 C CA . LEU A 1 73 ? -3.896 -0.699 15.999 1.00 89.88 73 LEU A CA 1
ATOM 534 C C . LEU A 1 73 ? -4.181 0.808 16.042 1.00 89.88 73 LEU A C 1
ATOM 536 O O . LEU A 1 73 ? -3.387 1.556 16.609 1.00 89.88 73 LEU A O 1
ATOM 540 N N . SER A 1 74 ? -5.308 1.252 15.489 1.00 89.06 74 SER A N 1
ATOM 541 C CA . SER A 1 74 ? -5.747 2.646 15.577 1.00 89.06 74 SER A CA 1
ATOM 542 C C . SER A 1 74 ? -6.078 3.046 17.015 1.00 89.06 74 SER A C 1
ATOM 544 O O . SER A 1 74 ? -5.677 4.123 17.449 1.00 89.06 74 SER A O 1
ATOM 546 N N . ASP A 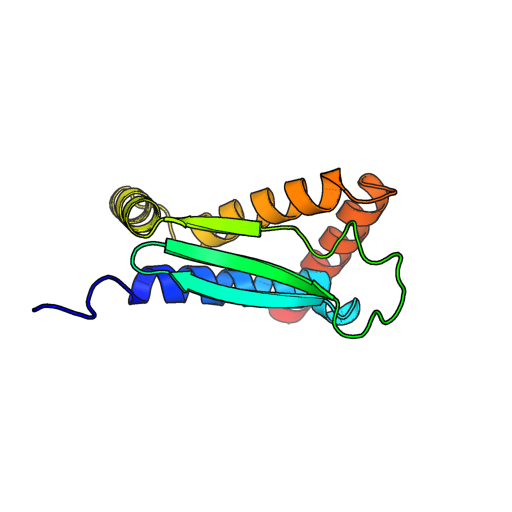1 75 ? -6.717 2.164 17.786 1.00 90.81 75 ASP A N 1
ATOM 547 C CA . ASP A 1 75 ? -6.999 2.376 19.213 1.00 90.81 75 ASP A CA 1
ATOM 548 C C . ASP A 1 75 ? -5.713 2.478 20.049 1.00 90.81 75 ASP A C 1
ATOM 550 O O . ASP A 1 75 ? -5.665 3.181 21.057 1.00 90.81 75 ASP A O 1
ATOM 554 N N . LEU A 1 76 ? -4.635 1.824 19.600 1.00 92.88 76 LEU A N 1
ATOM 555 C CA . LEU A 1 76 ? -3.288 1.959 20.165 1.00 92.88 76 LEU A CA 1
ATOM 556 C C . LEU A 1 76 ? -2.546 3.223 19.686 1.00 92.88 76 LEU A C 1
ATOM 558 O O . LEU A 1 76 ? -1.386 3.426 20.047 1.00 92.88 76 LEU A O 1
ATOM 562 N N . GLY A 1 77 ? -3.192 4.074 18.885 1.00 91.25 77 GLY A N 1
ATOM 563 C CA . GLY A 1 77 ? -2.645 5.338 18.392 1.00 91.25 77 GLY A CA 1
ATOM 564 C C . GLY A 1 77 ? -1.801 5.222 17.122 1.00 91.25 77 GLY A C 1
ATOM 565 O O . GLY A 1 77 ? -1.116 6.181 16.765 1.00 91.25 77 GLY A O 1
ATOM 566 N N . VAL A 1 78 ? -1.820 4.081 16.426 1.00 91.44 78 VAL A N 1
ATOM 567 C CA . VAL A 1 78 ? -1.130 3.947 15.135 1.00 91.44 78 VAL A CA 1
ATOM 568 C C . VAL A 1 78 ? -1.892 4.739 14.075 1.00 91.44 78 VAL A C 1
ATOM 570 O O . VAL A 1 78 ? -3.076 4.506 13.838 1.00 91.44 78 VAL A O 1
ATOM 573 N N . SER A 1 79 ? -1.211 5.676 13.414 1.00 91.88 79 SER A N 1
ATOM 574 C CA . SER A 1 79 ? -1.851 6.533 12.416 1.00 91.88 79 SER A CA 1
ATOM 575 C C . SER A 1 79 ? -2.238 5.757 11.150 1.00 91.88 79 SER A C 1
ATOM 577 O O . SER A 1 79 ? -1.578 4.789 10.762 1.00 91.88 79 SER A O 1
ATOM 579 N N . VAL A 1 80 ? -3.261 6.234 10.431 1.00 89.50 80 VAL A N 1
ATOM 580 C CA . VAL A 1 80 ? -3.648 5.707 9.104 1.00 89.50 80 VAL A CA 1
ATOM 581 C C . VAL A 1 80 ? -2.452 5.657 8.147 1.00 89.50 80 VAL A C 1
ATOM 583 O O . VAL A 1 80 ? -2.287 4.692 7.400 1.00 89.50 80 VAL A O 1
ATOM 586 N N . GLY A 1 81 ? -1.591 6.680 8.186 1.00 89.19 81 GLY A N 1
ATOM 587 C CA . GLY A 1 81 ? -0.388 6.750 7.357 1.00 89.19 81 GLY A CA 1
ATOM 588 C C . GLY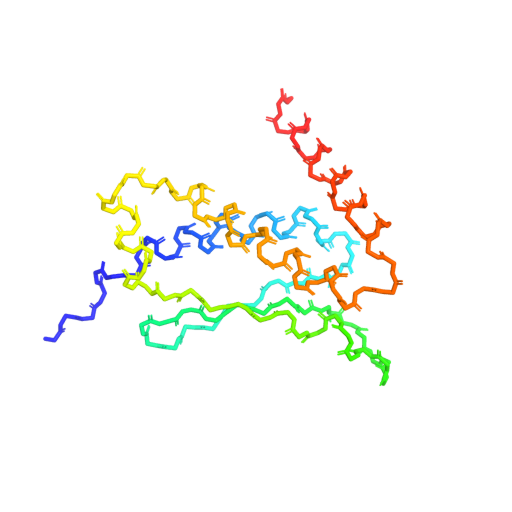 A 1 81 ? 0.621 5.649 7.682 1.00 89.19 81 GLY A C 1
ATOM 589 O O . GLY A 1 81 ? 1.183 5.047 6.765 1.00 89.19 81 GLY A O 1
ATOM 590 N N . ASP A 1 82 ? 0.815 5.339 8.963 1.00 90.81 82 ASP A N 1
ATOM 591 C CA . ASP A 1 82 ? 1.715 4.269 9.400 1.00 90.81 82 ASP A CA 1
ATOM 592 C C . ASP A 1 82 ? 1.156 2.888 9.053 1.00 90.81 82 ASP A C 1
ATOM 594 O O . ASP A 1 82 ? 1.894 2.036 8.558 1.00 90.81 82 ASP A O 1
ATOM 598 N N . LEU A 1 83 ? -0.155 2.685 9.224 1.00 89.44 83 LEU A N 1
ATOM 599 C CA . LEU A 1 83 ? -0.849 1.456 8.825 1.00 89.44 83 LEU A CA 1
ATOM 600 C C . LEU A 1 83 ? -0.729 1.207 7.320 1.00 89.44 83 LEU A C 1
ATOM 602 O O . LEU A 1 83 ? -0.352 0.111 6.898 1.00 89.44 83 LEU A O 1
ATOM 606 N N . ALA A 1 84 ? -0.987 2.234 6.508 1.00 90.31 84 ALA A N 1
ATOM 607 C CA . ALA A 1 84 ? -0.840 2.152 5.060 1.00 90.31 84 ALA A CA 1
ATOM 608 C C . ALA A 1 84 ? 0.622 1.921 4.650 1.00 90.31 84 ALA A C 1
ATOM 610 O O . ALA A 1 84 ? 0.891 1.122 3.756 1.00 90.31 84 ALA A O 1
ATOM 611 N N . THR A 1 85 ? 1.581 2.562 5.326 1.00 89.19 85 THR A N 1
ATOM 612 C CA . THR A 1 85 ? 3.016 2.370 5.064 1.00 89.19 85 THR A CA 1
ATOM 613 C C . THR A 1 85 ? 3.472 0.955 5.414 1.00 89.19 85 THR A C 1
ATOM 615 O O . THR A 1 85 ? 4.252 0.366 4.666 1.00 89.19 85 THR A O 1
ATOM 618 N N . ALA A 1 86 ? 2.994 0.391 6.524 1.00 89.12 86 ALA A N 1
ATOM 619 C CA . ALA A 1 86 ? 3.282 -0.987 6.908 1.00 89.12 86 ALA A CA 1
ATOM 620 C C . ALA A 1 86 ? 2.719 -1.976 5.878 1.00 89.12 86 ALA A C 1
ATOM 622 O O . ALA A 1 86 ? 3.464 -2.805 5.361 1.00 89.12 86 ALA A O 1
ATOM 623 N N . ALA A 1 87 ? 1.449 -1.815 5.490 1.00 87.75 87 ALA A N 1
ATOM 624 C CA . ALA A 1 87 ? 0.827 -2.633 4.448 1.00 87.75 87 ALA A CA 1
ATOM 625 C C . ALA A 1 87 ? 1.559 -2.515 3.098 1.00 87.75 87 ALA A C 1
ATOM 627 O O . ALA A 1 87 ? 1.764 -3.509 2.403 1.00 87.75 87 ALA A O 1
ATOM 628 N N . PHE A 1 88 ? 2.012 -1.309 2.744 1.00 88.69 88 PHE A N 1
ATOM 629 C CA . PHE A 1 88 ? 2.800 -1.075 1.538 1.00 88.69 88 PHE A CA 1
ATOM 630 C C . PHE A 1 88 ? 4.166 -1.774 1.579 1.00 88.69 88 PHE A C 1
ATOM 632 O O . PHE A 1 88 ? 4.606 -2.319 0.569 1.00 88.69 88 PHE A O 1
ATOM 639 N N . ARG A 1 89 ? 4.843 -1.798 2.735 1.00 88.75 89 ARG A N 1
ATOM 640 C CA . ARG A 1 89 ? 6.114 -2.524 2.903 1.00 88.75 89 ARG A CA 1
ATOM 641 C C . ARG A 1 89 ? 5.930 -4.029 2.746 1.00 88.75 89 ARG A C 1
ATOM 643 O O . ARG A 1 89 ? 6.682 -4.632 1.988 1.00 88.75 89 ARG A O 1
ATOM 650 N N . ASP A 1 90 ? 4.906 -4.599 3.376 1.00 87.44 90 ASP A N 1
ATOM 651 C CA . ASP A 1 90 ? 4.591 -6.026 3.240 1.00 87.44 90 ASP A CA 1
ATOM 652 C C . ASP A 1 90 ? 4.312 -6.391 1.774 1.00 87.44 90 ASP A C 1
ATOM 654 O O . ASP A 1 90 ? 4.795 -7.406 1.267 1.00 87.44 90 ASP A O 1
ATOM 658 N N . LEU A 1 91 ? 3.577 -5.531 1.062 1.00 84.75 91 LEU A N 1
ATOM 659 C CA . LEU A 1 91 ? 3.321 -5.683 -0.368 1.00 84.75 91 LEU A CA 1
ATOM 660 C C . LEU A 1 91 ? 4.618 -5.640 -1.193 1.00 84.75 91 LEU A C 1
ATOM 662 O O . LEU A 1 91 ? 4.808 -6.469 -2.085 1.00 84.75 91 LEU A O 1
ATOM 666 N N . LEU A 1 92 ? 5.514 -4.692 -0.903 1.00 86.06 92 LEU A N 1
ATOM 667 C CA . LEU A 1 92 ? 6.805 -4.590 -1.583 1.00 86.06 92 LEU A CA 1
ATOM 668 C C . LEU A 1 92 ? 7.674 -5.819 -1.349 1.00 86.06 92 LEU A C 1
ATOM 670 O O . LEU A 1 92 ? 8.299 -6.284 -2.297 1.00 86.06 92 LEU A O 1
ATOM 674 N N . ASP A 1 93 ? 7.696 -6.365 -0.136 1.00 86.50 93 ASP A N 1
ATOM 675 C CA . ASP A 1 93 ? 8.460 -7.573 0.165 1.00 86.50 93 ASP A CA 1
ATOM 676 C C . ASP A 1 93 ? 7.907 -8.797 -0.573 1.00 86.50 93 ASP A C 1
ATOM 678 O O . ASP A 1 93 ? 8.688 -9.564 -1.147 1.00 86.50 93 ASP A O 1
ATOM 682 N N . GLN A 1 94 ? 6.579 -8.946 -0.652 1.00 83.25 94 GLN A N 1
ATOM 683 C CA . GLN A 1 94 ? 5.950 -9.998 -1.456 1.00 83.25 94 GLN A CA 1
ATOM 684 C C . GLN A 1 94 ? 6.311 -9.871 -2.939 1.00 83.25 94 GLN A C 1
ATOM 686 O O . GLN A 1 94 ? 6.795 -10.834 -3.532 1.00 83.25 94 GLN A O 1
ATOM 691 N N . LEU A 1 95 ? 6.147 -8.684 -3.531 1.00 80.62 95 LEU A N 1
ATOM 692 C CA . LEU A 1 95 ? 6.491 -8.431 -4.935 1.00 80.62 95 LEU A CA 1
ATOM 693 C C . LEU A 1 95 ? 7.990 -8.615 -5.208 1.00 80.62 95 LEU A C 1
ATOM 695 O O . LEU A 1 95 ? 8.380 -9.200 -6.214 1.00 80.62 95 LEU A O 1
ATOM 699 N N . ALA A 1 96 ? 8.844 -8.164 -4.293 1.00 83.69 96 ALA A N 1
ATOM 700 C CA . ALA A 1 96 ? 10.287 -8.296 -4.409 1.00 83.69 96 ALA A CA 1
ATOM 701 C C . ALA A 1 96 ? 10.752 -9.757 -4.320 1.00 83.69 96 ALA A C 1
ATOM 703 O O . ALA A 1 96 ? 11.753 -10.105 -4.941 1.00 83.69 96 ALA A O 1
ATOM 704 N N . SER A 1 97 ? 10.050 -10.606 -3.559 1.00 84.88 97 SER A N 1
ATOM 705 C CA . SER A 1 97 ? 10.375 -12.034 -3.420 1.00 84.88 97 SER A CA 1
ATOM 706 C C . SER A 1 97 ? 10.151 -12.843 -4.701 1.00 84.88 97 SER A C 1
ATOM 708 O O . SER A 1 97 ? 10.817 -13.854 -4.908 1.00 84.88 97 SER A O 1
ATOM 710 N N . VAL A 1 98 ? 9.247 -12.379 -5.568 1.00 79.00 98 VAL A N 1
ATOM 711 C CA . VAL A 1 98 ? 8.905 -13.016 -6.850 1.00 79.00 98 VAL A CA 1
ATOM 712 C C . VAL A 1 98 ? 9.532 -12.298 -8.047 1.00 79.00 98 VAL A C 1
ATOM 714 O O . VAL A 1 98 ? 9.425 -12.764 -9.181 1.00 79.00 98 VAL A O 1
ATOM 717 N N . ALA A 1 99 ? 10.189 -11.161 -7.813 1.00 77.12 99 ALA A N 1
ATOM 718 C CA . ALA A 1 99 ? 10.868 -10.409 -8.851 1.00 77.12 99 ALA A CA 1
ATOM 719 C C . ALA A 1 99 ? 12.145 -11.140 -9.309 1.00 77.12 99 ALA A C 1
ATOM 721 O O . ALA A 1 99 ? 12.917 -11.609 -8.471 1.00 77.12 99 ALA A O 1
ATOM 722 N N . PRO A 1 100 ? 12.446 -11.154 -10.620 1.00 79.75 100 PRO A N 1
ATOM 723 C CA . PRO A 1 100 ? 13.673 -11.761 -11.142 1.00 79.75 100 PRO A CA 1
ATOM 724 C C . PRO A 1 100 ? 14.940 -11.059 -10.626 1.00 79.75 100 PRO A C 1
ATOM 726 O O . PRO A 1 100 ? 15.984 -11.689 -10.489 1.00 79.75 100 PRO A O 1
ATOM 729 N N . ASN A 1 101 ? 14.845 -9.765 -10.297 1.00 83.56 101 ASN A N 1
ATOM 730 C CA . ASN A 1 101 ? 15.907 -9.004 -9.647 1.00 83.56 101 ASN A CA 1
ATOM 731 C C . ASN A 1 101 ? 15.336 -8.094 -8.547 1.00 83.56 101 ASN A C 1
ATOM 733 O O . ASN A 1 101 ? 14.882 -6.976 -8.805 1.00 83.56 101 ASN A O 1
ATOM 737 N N . LYS A 1 102 ? 15.390 -8.572 -7.297 1.00 84.69 102 LYS A N 1
ATOM 738 C CA . LYS A 1 102 ? 14.903 -7.847 -6.111 1.00 84.69 102 LYS A CA 1
ATOM 739 C C . LYS A 1 102 ? 15.548 -6.466 -5.942 1.00 84.69 102 LYS A C 1
ATOM 741 O O . LYS A 1 102 ? 14.858 -5.509 -5.595 1.00 84.69 102 LYS A O 1
ATOM 746 N N . VAL A 1 103 ? 16.858 -6.345 -6.161 1.00 87.69 103 VAL A N 1
ATOM 747 C CA . VAL A 1 103 ? 17.595 -5.095 -5.897 1.00 87.69 103 VAL A CA 1
ATOM 748 C C . VAL A 1 103 ? 17.196 -4.012 -6.893 1.00 87.69 103 VAL A C 1
ATOM 750 O O . VAL A 1 103 ? 16.910 -2.883 -6.492 1.00 87.69 103 VAL A O 1
ATOM 753 N N . GLU A 1 104 ? 17.139 -4.351 -8.180 1.00 85.75 104 GLU A N 1
ATOM 754 C CA . GLU A 1 104 ? 16.709 -3.411 -9.219 1.00 85.75 104 GLU A CA 1
ATOM 755 C C . GLU A 1 104 ? 15.242 -3.017 -9.057 1.00 85.75 104 GLU A C 1
ATOM 757 O O . GLU A 1 104 ? 14.919 -1.833 -9.168 1.00 85.75 104 GLU A O 1
ATOM 762 N N . PHE A 1 105 ? 14.376 -3.972 -8.701 1.00 85.56 105 PHE A N 1
ATOM 763 C CA . PHE A 1 105 ? 12.977 -3.695 -8.382 1.00 85.56 105 PHE A CA 1
ATOM 764 C C . PHE A 1 105 ? 12.847 -2.667 -7.249 1.00 85.56 105 PHE A C 1
ATOM 766 O O . PHE A 1 105 ? 12.222 -1.618 -7.427 1.00 85.56 105 PHE A O 1
ATOM 773 N N . MET A 1 106 ? 13.496 -2.914 -6.105 1.00 87.75 106 MET A N 1
ATOM 774 C CA . MET A 1 106 ? 13.431 -2.008 -4.953 1.00 87.75 106 MET A CA 1
ATOM 775 C C . MET A 1 106 ? 14.035 -0.635 -5.264 1.00 87.75 106 MET A C 1
ATOM 777 O O . MET A 1 106 ? 13.488 0.385 -4.842 1.00 87.75 106 MET A O 1
ATOM 781 N N . ARG A 1 107 ? 15.123 -0.581 -6.046 1.00 88.75 107 ARG A N 1
ATOM 782 C CA . ARG A 1 107 ? 15.732 0.681 -6.491 1.00 88.75 107 ARG A CA 1
ATOM 783 C C . ARG A 1 107 ? 14.777 1.486 -7.375 1.00 88.75 107 ARG A C 1
ATOM 785 O O . ARG A 1 107 ? 14.639 2.692 -7.173 1.00 88.75 107 ARG A O 1
ATOM 792 N N . ALA A 1 108 ? 14.099 0.837 -8.322 1.00 85.75 108 ALA A N 1
ATOM 793 C CA . ALA A 1 108 ? 13.135 1.492 -9.202 1.00 85.75 108 ALA A CA 1
ATOM 794 C C . ALA A 1 108 ? 11.943 2.064 -8.418 1.00 85.75 108 ALA A C 1
ATOM 796 O O . ALA A 1 108 ? 11.555 3.211 -8.641 1.00 85.75 108 ALA A O 1
ATOM 797 N N . VAL A 1 109 ? 11.408 1.304 -7.456 1.00 86.50 109 VAL A N 1
ATOM 798 C CA . VAL A 1 109 ? 10.338 1.774 -6.562 1.00 86.50 109 VAL A CA 1
ATOM 799 C C . VAL A 1 109 ? 10.796 2.990 -5.753 1.00 86.50 109 VAL A C 1
ATOM 801 O O . VAL A 1 109 ? 10.125 4.021 -5.762 1.00 86.50 109 VAL A O 1
ATOM 804 N N . GLN A 1 110 ? 11.958 2.916 -5.095 1.00 86.62 110 GLN A N 1
ATOM 805 C CA . GLN A 1 110 ? 12.481 4.025 -4.288 1.00 86.62 110 GLN A CA 1
ATOM 806 C C . GLN A 1 110 ? 12.698 5.293 -5.116 1.00 86.62 110 GLN A C 1
ATOM 808 O O . GLN A 1 110 ? 12.353 6.382 -4.659 1.00 86.62 110 GLN A O 1
ATOM 813 N N . SER A 1 111 ? 13.215 5.153 -6.341 1.00 87.50 111 SER A N 1
ATOM 814 C CA . SER A 1 111 ? 13.421 6.280 -7.255 1.00 87.50 111 SER A CA 1
ATOM 815 C C . SER A 1 111 ? 12.117 6.996 -7.618 1.00 87.50 111 SER A C 1
ATOM 817 O O . SER A 1 111 ? 12.121 8.212 -7.792 1.00 87.50 111 SER A O 1
ATOM 819 N N . ARG A 1 112 ? 10.999 6.273 -7.746 1.00 86.38 112 ARG A N 1
ATOM 820 C CA . ARG A 1 112 ? 9.686 6.872 -8.047 1.00 86.38 112 ARG A CA 1
ATOM 821 C C . ARG A 1 112 ? 9.092 7.555 -6.822 1.00 86.38 112 ARG A C 1
ATOM 823 O O . ARG A 1 112 ? 8.610 8.681 -6.911 1.00 86.38 112 ARG A O 1
ATOM 830 N N . MET A 1 113 ? 9.200 6.906 -5.664 1.00 85.88 113 MET A N 1
ATOM 831 C CA . MET A 1 113 ? 8.725 7.454 -4.394 1.00 85.88 113 MET A CA 1
ATOM 832 C C . MET A 1 113 ? 9.463 8.746 -4.012 1.00 85.88 113 MET A C 1
ATOM 834 O O . MET A 1 113 ? 8.841 9.695 -3.536 1.00 85.88 113 MET A O 1
ATOM 838 N N . SER A 1 114 ? 10.780 8.819 -4.236 1.00 85.75 114 SER A N 1
ATOM 839 C CA . SER A 1 114 ? 11.556 10.038 -3.984 1.00 85.75 114 SER A CA 1
ATOM 840 C C . SER A 1 114 ? 11.176 11.169 -4.943 1.00 85.75 114 SER A C 1
ATOM 842 O O . SER A 1 114 ? 10.984 12.299 -4.495 1.00 85.75 114 SER A O 1
ATOM 844 N N . ALA A 1 115 ? 10.984 10.868 -6.231 1.00 79.19 115 ALA A N 1
ATOM 845 C CA . ALA A 1 115 ? 10.540 11.843 -7.225 1.00 79.19 115 ALA A CA 1
ATOM 846 C C . ALA A 1 115 ? 9.166 12.442 -6.876 1.00 79.19 115 ALA A C 1
ATOM 848 O O . ALA A 1 115 ? 8.997 13.660 -6.926 1.00 79.19 115 ALA A O 1
ATOM 849 N N . ALA A 1 116 ? 8.211 11.614 -6.443 1.00 76.50 116 ALA A N 1
ATOM 850 C CA . ALA A 1 116 ? 6.892 12.081 -6.020 1.00 76.50 116 ALA A CA 1
ATOM 851 C C . ALA A 1 116 ? 6.944 12.964 -4.762 1.00 76.50 116 ALA A C 1
ATOM 853 O O . ALA A 1 116 ? 6.242 13.970 -4.694 1.00 76.50 116 ALA A O 1
ATOM 854 N N . ARG A 1 117 ? 7.816 12.650 -3.790 1.00 78.25 117 ARG A N 1
ATOM 855 C CA . ARG A 1 117 ? 8.028 13.516 -2.613 1.00 78.25 117 ARG A CA 1
ATOM 856 C C . ARG A 1 117 ? 8.576 14.887 -2.996 1.00 78.25 117 ARG A C 1
ATOM 858 O O . ARG A 1 117 ? 8.159 15.882 -2.416 1.00 78.25 117 ARG A O 1
ATOM 865 N N . ILE A 1 118 ? 9.495 14.941 -3.959 1.00 68.88 118 ILE A N 1
ATOM 866 C CA . ILE A 1 118 ? 10.053 16.205 -4.457 1.00 68.88 118 ILE A CA 1
ATOM 867 C C . ILE A 1 118 ? 8.981 17.008 -5.202 1.00 68.88 118 ILE A C 1
ATOM 869 O O . ILE A 1 118 ? 8.914 18.221 -5.034 1.00 68.88 118 ILE A O 1
ATOM 873 N N . ALA A 1 119 ? 8.132 16.346 -5.992 1.00 62.22 119 ALA A N 1
ATOM 874 C CA . ALA A 1 119 ? 7.033 16.997 -6.701 1.00 62.22 119 ALA A CA 1
ATOM 875 C C . ALA A 1 119 ? 5.960 17.561 -5.753 1.00 62.22 119 ALA A C 1
ATOM 877 O O . ALA A 1 119 ? 5.435 18.628 -6.024 1.00 62.22 119 ALA A O 1
ATOM 878 N N . ALA A 1 120 ? 5.668 16.885 -4.637 1.00 61.44 120 ALA A N 1
ATOM 879 C CA . ALA A 1 120 ? 4.685 17.339 -3.647 1.00 61.44 120 ALA A CA 1
ATOM 880 C C . ALA A 1 120 ? 5.189 18.462 -2.715 1.00 61.44 120 ALA A C 1
ATOM 882 O O . ALA A 1 120 ? 4.393 19.066 -2.003 1.00 61.44 120 ALA A O 1
ATOM 883 N N . ALA A 1 121 ? 6.502 18.712 -2.677 1.00 53.47 121 ALA A N 1
ATOM 884 C CA . ALA A 1 121 ? 7.126 19.770 -1.875 1.00 53.47 121 ALA A CA 1
ATOM 885 C C . ALA A 1 121 ? 7.386 21.066 -2.671 1.00 53.47 121 ALA A C 1
ATOM 887 O O . ALA A 1 121 ? 7.981 22.003 -2.135 1.00 53.47 121 ALA A O 1
ATOM 888 N N . ARG A 1 122 ? 7.001 21.085 -3.950 1.00 48.97 122 ARG A N 1
ATOM 889 C CA . ARG A 1 122 ? 7.057 22.236 -4.855 1.00 48.97 122 ARG A CA 1
ATOM 890 C C . ARG A 1 122 ? 5.663 22.807 -5.047 1.00 48.97 122 ARG A C 1
ATOM 892 O O . ARG A 1 122 ? 5.592 24.042 -5.207 1.00 48.97 122 ARG A O 1
#

Secondary structure (DSSP, 8-state):
---SSSSHHHHHHHHHHHHHHHHHHGGGTEEEEEEE-SSEEEEEEEETT--STTTTTTTT-EEEEEHHHHHHHHHTT--HHHHHHHHHHHHHHHHHHHSS-HHHHHHHHHHHHHHHHHHHT-

pLDDT: mean 77.11, std 15.27, range [35.41, 92.88]

Radius of gyration: 15.55 Å; chains: 1; bounding box: 46×39×43 Å

Foldseek 3Di:
DDDDDLPPLVVLLVVLLQVLCCLQCVVVQKHWDWDDDDQKIKIWIDHPDPPDPPRPQRRDLIDIDGSVVSVVVVVVVQDSNNSSVVVNVSSLVSSLVSDPHNVVSVVSSVVSVVVVVVVVVD

Sequence (122 aa):
MTVSDQVPLCEDVVGVLHRLCDVAFGPSGFTMLTVIEGARTRVVVSQCGSTAMDASAFTRATFVLQHAKIEALSDLGVSVGDLATAAFRDLLDQLASVAPNKVEFMRAVQSRMSAARIAAAR